Protein AF-A0AA35V308-F1 (afdb_monomer_lite)

Structure (mmCIF, N/CA/C/O backbone):
data_AF-A0AA35V308-F1
#
_entry.id   AF-A0AA35V308-F1
#
loop_
_atom_site.group_PDB
_atom_site.id
_atom_site.type_symbol
_atom_site.label_atom_id
_atom_site.label_alt_id
_atom_site.label_comp_id
_atom_site.label_asym_id
_atom_site.label_entity_id
_atom_site.label_seq_id
_atom_site.pdbx_PDB_ins_code
_atom_site.Cartn_x
_atom_site.Cartn_y
_atom_site.Cartn_z
_atom_site.occupancy
_atom_site.B_iso_or_equiv
_atom_site.auth_seq_id
_atom_site.auth_comp_id
_atom_site.auth_asym_id
_atom_site.auth_atom_id
_atom_site.pdbx_PDB_model_num
ATOM 1 N N . MET A 1 1 ? 19.186 23.112 20.175 1.00 38.81 1 MET A N 1
ATOM 2 C CA . MET A 1 1 ? 19.469 21.720 20.571 1.00 38.81 1 MET A CA 1
ATOM 3 C C . MET A 1 1 ? 18.206 20.967 20.185 1.00 38.81 1 MET A C 1
ATOM 5 O O . MET A 1 1 ? 17.495 20.536 21.066 1.00 38.81 1 MET A O 1
ATOM 9 N N . ASP A 1 2 ? 17.860 20.952 18.886 1.00 38.47 2 ASP A N 1
ATOM 10 C CA . ASP A 1 2 ? 16.465 20.749 18.431 1.00 38.47 2 ASP A CA 1
ATOM 11 C C . ASP A 1 2 ? 16.385 20.120 17.022 1.00 38.47 2 ASP A C 1
ATOM 13 O O . ASP A 1 2 ? 15.543 20.501 16.220 1.00 38.47 2 ASP A O 1
ATOM 17 N N . ASP A 1 3 ? 17.273 19.177 16.685 1.00 43.72 3 ASP A N 1
ATOM 18 C CA . ASP A 1 3 ? 17.271 18.513 15.360 1.00 43.72 3 ASP A CA 1
ATOM 19 C C . ASP A 1 3 ? 17.116 16.982 15.420 1.00 43.72 3 ASP A C 1
ATOM 21 O O . ASP A 1 3 ? 17.044 16.319 14.386 1.00 43.72 3 ASP A O 1
ATOM 25 N N . VAL A 1 4 ? 17.040 16.388 16.615 1.00 45.69 4 VAL A N 1
ATOM 26 C CA . VAL A 1 4 ? 16.960 14.920 16.765 1.00 45.69 4 VAL A CA 1
ATOM 27 C C . VAL A 1 4 ? 15.522 14.400 16.630 1.00 45.69 4 VAL A C 1
ATOM 29 O O . VAL A 1 4 ? 15.310 13.320 16.089 1.00 45.69 4 VAL A O 1
ATOM 32 N N . GLU A 1 5 ? 14.516 15.187 17.014 1.00 44.03 5 GLU A N 1
ATOM 33 C CA . GLU A 1 5 ? 13.118 14.728 17.067 1.00 44.03 5 GLU A CA 1
ATOM 34 C C . GLU A 1 5 ? 12.434 14.688 15.685 1.00 44.03 5 GLU A C 1
ATOM 36 O O . GLU A 1 5 ? 11.579 13.843 15.414 1.00 44.03 5 GLU A O 1
ATOM 41 N N . ALA A 1 6 ? 12.867 15.535 14.745 1.00 50.72 6 ALA A N 1
ATOM 42 C CA . ALA A 1 6 ? 12.313 15.540 13.391 1.00 50.72 6 ALA A CA 1
ATOM 43 C C . ALA A 1 6 ? 12.669 14.263 12.605 1.00 50.72 6 ALA A C 1
ATOM 45 O O . ALA A 1 6 ? 11.901 13.844 11.740 1.00 50.72 6 ALA A O 1
ATOM 46 N N . GLY A 1 7 ? 13.807 13.626 12.905 1.00 46.03 7 GLY A N 1
ATOM 47 C CA . GLY A 1 7 ? 14.239 12.392 12.243 1.00 46.03 7 GLY A CA 1
ATOM 48 C C . GLY A 1 7 ? 13.368 11.179 12.588 1.00 46.03 7 GLY A C 1
ATOM 49 O O . GLY A 1 7 ? 13.108 10.344 11.719 1.00 46.03 7 GLY A O 1
ATOM 50 N N . GLU A 1 8 ? 12.865 11.112 13.822 1.00 53.31 8 GLU A N 1
ATOM 51 C CA . GLU A 1 8 ? 12.039 9.998 14.306 1.00 53.31 8 GLU A CA 1
ATOM 52 C C . GLU A 1 8 ? 10.606 10.060 13.763 1.00 53.31 8 GLU A C 1
ATOM 54 O O . GLU A 1 8 ? 10.042 9.037 13.364 1.00 53.31 8 GLU A O 1
ATOM 59 N N . LEU A 1 9 ? 10.045 11.268 13.643 1.00 48.06 9 LEU A N 1
ATOM 60 C CA . LEU A 1 9 ? 8.685 11.483 13.143 1.00 48.06 9 LEU A CA 1
ATOM 61 C C . LEU A 1 9 ? 8.508 10.970 11.703 1.00 48.06 9 LEU A C 1
ATOM 63 O O . LEU A 1 9 ? 7.525 10.298 11.387 1.00 48.06 9 LEU A O 1
ATOM 67 N N . TRP A 1 10 ? 9.474 11.247 10.820 1.00 55.88 10 TRP A N 1
ATOM 68 C CA . TRP A 1 10 ? 9.413 10.787 9.429 1.00 55.88 10 TRP A CA 1
ATOM 69 C C . TRP A 1 10 ? 9.722 9.302 9.292 1.00 55.88 10 TRP A C 1
ATOM 71 O O . TRP A 1 10 ? 9.211 8.676 8.365 1.00 55.88 10 TRP A O 1
ATOM 81 N N . GLY A 1 11 ? 10.486 8.715 10.217 1.00 51.50 11 GLY A N 1
ATOM 82 C CA . GLY A 1 11 ? 10.685 7.266 10.288 1.00 51.50 11 GLY A CA 1
ATOM 83 C C . GLY A 1 11 ? 9.358 6.501 10.338 1.00 51.50 11 GLY A C 1
ATOM 84 O O . GLY A 1 11 ? 9.215 5.481 9.663 1.00 51.50 11 GLY A O 1
ATOM 85 N N . PHE A 1 12 ? 8.352 7.061 11.018 1.00 47.38 12 PHE A N 1
ATOM 86 C CA . PHE A 1 12 ? 7.006 6.488 11.122 1.00 47.38 12 PHE A CA 1
ATOM 87 C C . PHE A 1 12 ? 6.210 6.515 9.799 1.00 47.38 12 PHE A C 1
ATOM 89 O O . PHE A 1 12 ? 5.346 5.669 9.581 1.00 47.38 12 PHE A O 1
ATOM 96 N N . PHE A 1 13 ? 6.530 7.440 8.884 1.00 45.12 13 PHE A N 1
ATOM 97 C CA . PHE A 1 13 ? 5.876 7.601 7.572 1.00 45.12 13 PHE A CA 1
ATOM 98 C C . PHE A 1 13 ? 6.733 7.129 6.382 1.00 45.12 13 PHE A C 1
ATOM 100 O O . PHE A 1 13 ? 6.402 7.405 5.229 1.00 45.12 13 PHE A O 1
ATOM 107 N N . GLY A 1 14 ? 7.840 6.418 6.622 1.00 53.81 14 GLY A N 1
ATOM 108 C CA . GLY A 1 14 ? 8.711 5.919 5.548 1.00 53.81 14 GLY A CA 1
ATOM 109 C C . GLY A 1 14 ? 9.837 6.869 5.110 1.00 53.81 14 GLY A C 1
ATOM 110 O O . GLY A 1 14 ? 10.430 6.664 4.053 1.00 53.81 14 GLY A O 1
ATOM 111 N N . GLY A 1 15 ? 10.184 7.866 5.927 1.00 45.72 15 GLY A N 1
ATOM 112 C CA . GLY A 1 15 ? 11.493 8.533 5.913 1.00 45.72 15 GLY A CA 1
ATOM 113 C C . GLY A 1 15 ? 11.657 9.759 5.011 1.00 45.72 15 GLY A C 1
ATOM 114 O O . GLY A 1 15 ? 12.791 10.091 4.675 1.00 45.72 15 GLY A O 1
ATOM 115 N N . PHE A 1 16 ? 10.586 10.446 4.604 1.00 54.09 16 PHE A N 1
ATOM 116 C CA . PHE A 1 16 ? 10.698 11.630 3.740 1.00 54.09 16 PHE A CA 1
ATOM 117 C C . PHE A 1 16 ? 10.158 12.902 4.397 1.00 54.09 16 PHE A C 1
ATOM 119 O O . PHE A 1 16 ? 8.954 13.126 4.442 1.00 54.09 16 PHE A O 1
ATOM 126 N N . SER A 1 17 ? 11.079 13.772 4.815 1.00 44.38 17 SER A N 1
ATOM 127 C CA . SER A 1 17 ? 10.805 15.200 4.975 1.00 44.38 17 SER A CA 1
ATOM 128 C C . SER A 1 17 ? 10.887 15.874 3.596 1.00 44.38 17 SER A C 1
ATOM 130 O O . SER A 1 17 ? 11.905 15.700 2.911 1.00 44.38 17 SER A O 1
ATOM 132 N N . PRO A 1 18 ? 9.873 16.631 3.138 1.00 41.25 18 PRO A N 1
ATOM 133 C CA . PRO A 1 18 ? 9.966 17.399 1.903 1.00 41.25 18 PRO A CA 1
ATOM 134 C C . PRO A 1 18 ? 10.880 18.608 2.133 1.00 41.25 18 PRO A C 1
ATOM 136 O O . PRO A 1 18 ? 10.429 19.691 2.497 1.00 41.25 18 PRO A O 1
ATOM 139 N N . VAL A 1 19 ? 12.186 18.428 1.937 1.00 42.84 19 VAL A N 1
ATOM 140 C CA . VAL A 1 19 ? 13.147 19.537 1.949 1.00 42.84 19 VAL A CA 1
ATOM 141 C C . VAL A 1 19 ? 13.544 19.870 0.506 1.00 42.84 19 VAL A C 1
ATOM 143 O O . VAL A 1 19 ? 13.878 18.954 -0.254 1.00 42.84 19 VAL A O 1
ATOM 146 N N . PRO A 1 20 ? 13.541 21.153 0.095 1.00 39.97 20 PRO A N 1
ATOM 147 C CA . PRO A 1 20 ? 14.021 21.562 -1.222 1.00 39.97 20 PRO A CA 1
ATOM 148 C C . PRO A 1 20 ? 15.506 21.197 -1.375 1.00 39.97 20 PRO A C 1
ATOM 150 O O . PRO A 1 20 ? 16.359 21.716 -0.654 1.00 39.97 20 PRO A O 1
ATOM 153 N N . LYS A 1 21 ? 15.835 20.283 -2.295 1.00 47.62 21 LYS A N 1
ATOM 154 C CA . LYS A 1 21 ? 17.216 19.818 -2.492 1.00 47.62 21 LYS A CA 1
ATOM 155 C C . LYS A 1 21 ? 18.045 20.858 -3.251 1.00 47.62 21 LYS A C 1
ATOM 157 O O . LYS A 1 21 ? 17.731 21.188 -4.393 1.00 47.62 21 LYS A O 1
ATOM 162 N N . LYS A 1 22 ? 19.164 21.290 -2.659 1.00 34.34 22 LYS A N 1
ATOM 163 C CA . LYS A 1 22 ? 20.343 21.729 -3.419 1.00 34.34 22 LYS A CA 1
ATOM 164 C C . LYS A 1 22 ? 21.243 20.519 -3.666 1.00 34.34 22 LYS A C 1
ATOM 166 O O . LYS A 1 22 ? 21.527 19.740 -2.763 1.00 34.34 22 LYS A O 1
ATOM 171 N N . THR A 1 23 ? 21.613 20.368 -4.928 1.00 43.38 23 THR A N 1
ATOM 172 C CA . THR A 1 23 ? 22.437 19.320 -5.535 1.00 43.38 23 THR A CA 1
ATOM 173 C C . THR A 1 23 ? 23.834 19.230 -4.934 1.00 43.38 23 THR A C 1
ATOM 175 O O . THR A 1 23 ? 24.509 20.254 -4.921 1.00 43.38 23 THR A O 1
ATOM 178 N N . THR A 1 24 ? 24.294 18.017 -4.597 1.00 31.67 24 THR A N 1
ATOM 179 C CA . THR A 1 24 ? 25.665 17.549 -4.897 1.00 31.67 24 THR A CA 1
ATOM 180 C C . THR A 1 24 ? 25.860 16.053 -4.595 1.00 31.67 24 THR A C 1
ATOM 182 O O . THR A 1 24 ? 25.726 15.634 -3.452 1.00 31.67 24 THR A O 1
ATOM 185 N N . THR A 1 25 ? 26.292 15.328 -5.636 1.00 35.41 25 THR A N 1
ATOM 186 C CA . THR A 1 25 ? 27.393 14.340 -5.623 1.00 35.41 25 THR A CA 1
ATOM 187 C C . THR A 1 25 ? 27.102 12.852 -5.341 1.00 35.41 25 THR A C 1
ATOM 189 O O . THR A 1 25 ? 26.843 12.440 -4.218 1.00 35.41 25 THR A O 1
ATOM 192 N N . ASN A 1 26 ? 27.351 12.065 -6.404 1.00 35.50 26 ASN A N 1
ATOM 193 C CA . ASN A 1 26 ? 27.692 10.634 -6.485 1.00 35.50 26 ASN A CA 1
ATOM 194 C C . ASN A 1 26 ? 26.606 9.590 -6.177 1.00 35.50 26 ASN A C 1
ATOM 196 O O . ASN A 1 26 ? 26.845 8.652 -5.420 1.00 35.50 26 ASN A O 1
ATOM 200 N N . ASP A 1 27 ? 25.469 9.661 -6.870 1.00 41.22 27 ASP A N 1
ATOM 201 C CA . ASP A 1 27 ? 24.572 8.507 -6.972 1.00 41.22 27 ASP A CA 1
ATOM 202 C C . ASP A 1 27 ? 25.152 7.497 -7.971 1.00 41.22 27 ASP A C 1
ATOM 204 O O . ASP A 1 27 ? 25.072 7.665 -9.190 1.00 41.22 27 ASP A O 1
ATOM 208 N N . ALA A 1 28 ? 25.752 6.422 -7.452 1.00 41.50 28 ALA A N 1
ATOM 209 C CA . ALA A 1 28 ? 25.940 5.199 -8.218 1.00 41.50 28 ALA A CA 1
ATOM 210 C C . ALA A 1 28 ? 24.555 4.755 -8.702 1.00 41.50 28 ALA A C 1
ATOM 212 O O . ALA A 1 28 ? 23.730 4.283 -7.921 1.00 41.50 28 ALA A O 1
ATOM 213 N N . GLN A 1 29 ? 24.286 4.995 -9.982 1.00 47.22 29 GLN A N 1
ATOM 214 C CA . GLN A 1 29 ? 22.979 4.865 -10.604 1.00 47.22 29 GLN A CA 1
ATOM 215 C C . GLN A 1 29 ? 22.535 3.398 -10.600 1.00 47.22 29 GLN A C 1
ATOM 217 O O . GLN A 1 29 ? 22.773 2.646 -11.545 1.00 47.22 29 GLN A O 1
ATOM 222 N N . ARG A 1 30 ? 21.916 2.962 -9.498 1.00 54.25 30 ARG A N 1
ATOM 223 C CA . ARG A 1 30 ? 21.278 1.650 -9.380 1.00 54.25 30 ARG A CA 1
ATOM 224 C C . ARG A 1 30 ? 20.031 1.667 -10.253 1.00 54.25 30 ARG A C 1
ATOM 226 O O . ARG A 1 30 ? 18.963 2.108 -9.843 1.00 54.25 30 ARG A O 1
ATOM 233 N N . LYS A 1 31 ? 20.210 1.253 -11.504 1.00 60.34 31 LYS A N 1
ATOM 234 C CA . LYS A 1 31 ? 19.136 1.132 -12.485 1.00 60.34 31 LYS A CA 1
ATOM 235 C C . LYS A 1 31 ? 18.241 -0.049 -12.105 1.00 60.34 31 LYS A C 1
ATOM 237 O O . LYS A 1 31 ? 18.751 -1.102 -11.726 1.00 60.34 31 LYS A O 1
ATOM 242 N N . ALA A 1 32 ? 16.924 0.130 -12.202 1.00 69.38 32 ALA A N 1
ATOM 243 C CA . ALA A 1 32 ? 15.969 -0.950 -11.980 1.00 69.38 32 ALA A CA 1
ATOM 244 C C . ALA A 1 32 ? 16.258 -2.113 -12.943 1.00 69.38 32 ALA A C 1
ATOM 246 O O . ALA A 1 32 ? 16.468 -1.899 -14.140 1.00 69.38 32 ALA A O 1
ATOM 247 N N . ILE A 1 33 ? 16.295 -3.330 -12.405 1.00 79.00 33 ILE A N 1
ATOM 248 C CA . ILE A 1 33 ? 16.497 -4.551 -13.184 1.00 79.00 33 ILE A CA 1
ATOM 249 C C . ILE A 1 33 ? 15.107 -5.082 -13.550 1.00 79.00 33 ILE A C 1
ATOM 251 O O . ILE A 1 33 ? 14.278 -5.231 -12.649 1.00 79.00 33 ILE A O 1
ATOM 255 N N . PRO A 1 34 ? 14.818 -5.348 -14.836 1.00 78.94 34 PRO A N 1
ATOM 256 C CA . PRO A 1 34 ? 13.543 -5.933 -15.218 1.00 78.94 34 PRO A CA 1
ATOM 257 C C . PRO A 1 34 ? 13.440 -7.349 -14.647 1.00 78.94 34 PRO A C 1
ATOM 259 O O . PRO A 1 34 ? 14.329 -8.177 -14.848 1.00 78.94 34 PRO A O 1
ATOM 262 N N . VAL A 1 35 ? 12.347 -7.620 -13.938 1.00 79.69 35 VAL A N 1
ATOM 263 C CA . VAL A 1 35 ? 11.996 -8.969 -13.492 1.00 79.69 35 VAL A CA 1
ATOM 264 C C . VAL A 1 35 ? 11.218 -9.619 -14.632 1.00 79.69 35 VAL A C 1
ATOM 266 O O . VAL A 1 35 ? 10.119 -9.177 -14.953 1.00 79.69 35 VAL A O 1
ATOM 269 N N . ALA A 1 36 ? 11.819 -10.610 -15.291 1.00 66.06 36 ALA A N 1
ATOM 270 C CA . ALA A 1 36 ? 11.172 -11.373 -16.351 1.00 66.06 36 ALA A CA 1
ATOM 271 C C . ALA A 1 36 ? 10.512 -12.615 -15.739 1.00 66.06 36 ALA A C 1
ATOM 273 O O . ALA A 1 36 ? 11.202 -13.578 -15.413 1.00 66.06 36 ALA A O 1
ATOM 274 N N . ASP A 1 37 ? 9.195 -12.561 -15.562 1.00 72.56 37 ASP A N 1
ATOM 275 C CA . ASP A 1 37 ? 8.362 -13.708 -15.203 1.00 72.56 37 ASP A CA 1
ATOM 276 C C . ASP A 1 37 ? 7.083 -13.661 -16.053 1.00 72.56 37 ASP A C 1
ATOM 278 O O . ASP A 1 37 ? 6.563 -12.578 -16.336 1.00 72.56 37 ASP A O 1
ATOM 282 N N . ASP A 1 38 ? 6.604 -14.829 -16.476 1.00 72.56 38 ASP A N 1
ATOM 283 C CA . ASP A 1 38 ? 5.390 -14.981 -17.283 1.00 72.56 38 ASP A CA 1
ATOM 284 C C . ASP A 1 38 ? 4.118 -14.807 -16.427 1.00 72.56 38 ASP A C 1
ATOM 286 O O . ASP A 1 38 ? 3.027 -14.619 -16.969 1.00 72.56 38 ASP A O 1
ATOM 290 N N . SER A 1 39 ? 4.245 -14.863 -15.093 1.00 82.50 39 SER A N 1
ATOM 291 C CA . SER A 1 39 ? 3.137 -14.773 -14.135 1.00 82.50 39 SER A CA 1
ATOM 292 C C . SER A 1 39 ? 3.482 -13.861 -12.954 1.00 82.50 39 SER A C 1
ATOM 294 O O . SER A 1 39 ? 4.496 -14.029 -12.273 1.00 82.50 39 SER A O 1
ATOM 296 N 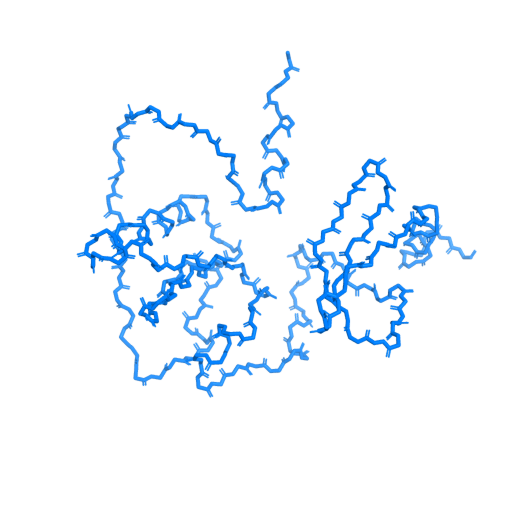N . LEU A 1 40 ? 2.611 -12.888 -12.662 1.00 87.19 40 LEU A N 1
ATOM 297 C CA . LEU A 1 40 ? 2.828 -11.944 -11.566 1.00 87.19 40 LEU A CA 1
ATOM 298 C C . LEU A 1 40 ? 2.263 -12.526 -10.263 1.00 87.19 40 LEU A C 1
ATOM 300 O O . LEU A 1 40 ? 1.068 -12.432 -9.979 1.00 87.19 40 LEU A O 1
ATOM 304 N N . THR A 1 41 ? 3.131 -13.108 -9.431 1.00 89.06 41 THR A N 1
ATOM 305 C CA . THR A 1 41 ? 2.745 -13.723 -8.146 1.00 89.06 41 THR A CA 1
ATOM 306 C C . THR A 1 41 ? 3.341 -12.998 -6.937 1.00 89.06 41 THR A C 1
ATOM 308 O O . THR A 1 41 ? 4.406 -12.385 -7.017 1.00 89.06 41 THR A O 1
ATOM 311 N N . LYS A 1 42 ? 2.681 -13.084 -5.766 1.00 87.94 42 LYS A N 1
ATOM 312 C CA . LYS A 1 42 ? 3.170 -12.446 -4.521 1.00 87.94 42 LYS A CA 1
ATOM 313 C C . LYS A 1 42 ? 4.599 -12.864 -4.148 1.00 87.94 42 LYS A C 1
ATOM 315 O O . LYS A 1 42 ? 5.302 -12.091 -3.499 1.00 87.94 42 LYS A O 1
ATOM 320 N N . LYS A 1 43 ? 5.016 -14.071 -4.545 1.00 88.06 43 LYS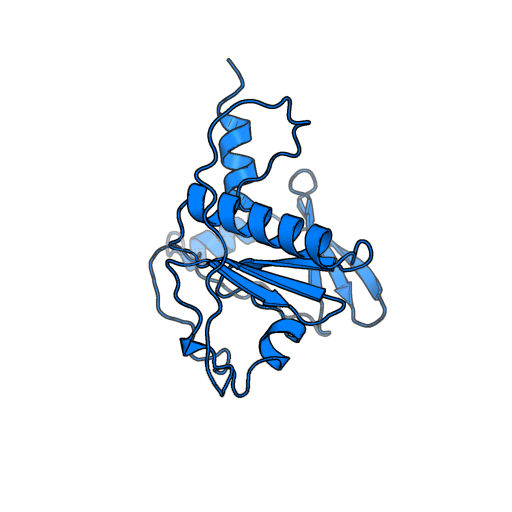 A N 1
ATOM 321 C CA . LYS A 1 43 ? 6.332 -14.653 -4.242 1.00 88.06 43 LYS A CA 1
ATOM 322 C C . LYS A 1 43 ? 7.494 -13.871 -4.857 1.00 88.06 43 LYS A C 1
ATOM 324 O O . LYS A 1 43 ? 8.601 -13.968 -4.348 1.00 88.06 43 LYS A O 1
ATOM 329 N N . LEU A 1 44 ? 7.235 -13.085 -5.903 1.00 89.12 44 LEU A N 1
ATOM 330 C CA . LEU A 1 44 ? 8.236 -12.218 -6.528 1.00 89.12 44 LEU A CA 1
ATOM 331 C C . LEU A 1 44 ? 8.647 -11.038 -5.641 1.00 89.12 44 LEU A C 1
ATOM 333 O O . LEU A 1 44 ? 9.702 -10.453 -5.860 1.00 89.12 44 LEU A O 1
ATOM 337 N N . LEU A 1 45 ? 7.816 -10.677 -4.661 1.00 90.81 45 LEU A N 1
ATOM 338 C CA . LEU A 1 45 ? 8.032 -9.524 -3.795 1.00 90.81 45 LEU A CA 1
ATOM 339 C C . LEU A 1 45 ? 8.748 -9.942 -2.503 1.00 90.81 45 LEU A C 1
ATOM 341 O O . LEU A 1 45 ? 8.084 -10.323 -1.530 1.00 90.81 45 LEU A O 1
ATOM 345 N N . ASP A 1 46 ? 10.079 -9.845 -2.500 1.00 89.94 46 ASP A N 1
ATOM 346 C CA . ASP A 1 46 ? 10.935 -10.129 -1.342 1.00 89.94 46 ASP A CA 1
ATOM 347 C C . ASP A 1 46 ? 11.036 -8.941 -0.370 1.00 89.94 46 ASP A C 1
ATOM 349 O O . ASP A 1 46 ? 11.191 -7.791 -0.776 1.00 89.94 46 ASP A O 1
ATOM 353 N N . THR A 1 47 ? 11.003 -9.216 0.936 1.00 89.88 47 THR A N 1
ATOM 354 C CA . THR A 1 47 ? 11.035 -8.194 1.999 1.00 89.88 47 THR A CA 1
ATOM 355 C C . THR A 1 47 ? 12.316 -7.345 2.032 1.00 89.88 47 THR A C 1
ATOM 357 O O . THR A 1 47 ? 12.298 -6.228 2.553 1.00 89.88 47 THR A O 1
ATOM 360 N N . HIS A 1 48 ? 13.424 -7.822 1.466 1.00 88.69 48 HIS A N 1
ATOM 361 C CA . HIS A 1 48 ? 14.707 -7.113 1.425 1.00 88.69 48 HIS A CA 1
ATOM 362 C C . HIS A 1 48 ? 14.866 -6.233 0.185 1.00 88.69 48 HIS A C 1
ATOM 364 O O . HIS A 1 48 ? 15.905 -5.599 0.022 1.00 88.69 48 HIS A O 1
ATOM 370 N N . HIS A 1 49 ? 13.858 -6.166 -0.689 1.00 90.50 49 HIS A N 1
ATOM 371 C CA . HIS A 1 49 ? 13.946 -5.424 -1.942 1.00 90.50 49 HIS A CA 1
ATOM 372 C C . HIS A 1 49 ? 12.762 -4.481 -2.170 1.00 90.50 49 HIS A C 1
ATOM 374 O O . HIS A 1 49 ? 11.711 -4.554 -1.533 1.00 90.50 49 HIS A O 1
ATOM 380 N N . CYS A 1 50 ? 12.967 -3.532 -3.082 1.00 91.88 50 CYS A N 1
ATOM 381 C CA . CYS A 1 50 ? 11.925 -2.644 -3.578 1.00 91.88 50 CYS A CA 1
ATOM 382 C C . CYS A 1 50 ? 11.608 -3.005 -5.028 1.00 91.88 50 CYS A C 1
ATOM 384 O O . CYS A 1 50 ? 12.517 -3.292 -5.807 1.00 91.88 50 CYS A O 1
ATOM 386 N N . TYR A 1 51 ? 10.335 -2.929 -5.399 1.00 93.38 51 TYR A N 1
ATOM 387 C CA . TYR A 1 51 ? 9.860 -3.304 -6.726 1.00 93.38 51 TYR A CA 1
ATOM 388 C C . TYR A 1 51 ? 9.035 -2.180 -7.336 1.00 93.38 51 TYR A C 1
ATOM 390 O O . TYR A 1 51 ? 8.291 -1.482 -6.643 1.00 93.38 51 TYR A O 1
ATOM 398 N N . LEU A 1 52 ? 9.168 -2.030 -8.651 1.00 92.38 52 LEU A N 1
ATOM 399 C CA . LEU A 1 52 ? 8.376 -1.112 -9.455 1.00 92.38 52 LEU A CA 1
ATOM 400 C C . LEU A 1 52 ? 7.435 -1.920 -10.340 1.00 92.38 52 LEU A C 1
ATOM 402 O O . LEU A 1 52 ? 7.875 -2.825 -11.045 1.00 92.38 52 LEU A O 1
ATOM 406 N N . LEU A 1 53 ? 6.156 -1.564 -10.318 1.00 91.25 53 LEU A N 1
ATOM 407 C CA . LEU A 1 53 ? 5.149 -2.112 -11.218 1.00 91.25 53 LEU A CA 1
ATOM 408 C C . LEU A 1 53 ? 4.532 -0.965 -12.021 1.00 91.25 53 LEU A C 1
ATOM 410 O O . LEU A 1 53 ? 3.761 -0.167 -11.486 1.00 91.25 53 LEU A O 1
ATOM 414 N N . ASP A 1 54 ? 4.887 -0.885 -13.302 1.00 89.62 54 ASP A N 1
ATOM 415 C CA . ASP A 1 54 ? 4.341 0.096 -14.244 1.00 89.62 54 ASP A CA 1
ATOM 416 C C . ASP A 1 54 ? 3.042 -0.436 -14.867 1.00 89.62 54 ASP A C 1
ATOM 418 O O . ASP A 1 54 ? 3.046 -1.433 -15.586 1.00 89.62 54 ASP A O 1
ATOM 422 N N . CYS A 1 55 ? 1.926 0.237 -14.580 1.00 87.31 55 CYS A N 1
ATOM 423 C CA . CYS A 1 55 ? 0.598 -0.079 -15.111 1.00 87.31 55 CYS A CA 1
ATOM 424 C C . CYS A 1 55 ? 0.110 0.954 -16.144 1.00 87.31 55 CYS A C 1
ATOM 426 O O . CYS A 1 55 ? -1.092 1.044 -16.401 1.00 87.31 55 CYS A O 1
ATOM 428 N N . GLY A 1 56 ? 0.988 1.782 -16.716 1.00 83.31 56 GLY A N 1
ATOM 429 C CA . GLY A 1 56 ? 0.579 2.840 -17.638 1.00 83.31 56 GLY A CA 1
ATOM 430 C C . GLY A 1 56 ? 0.327 4.164 -16.922 1.00 83.31 56 GLY A C 1
ATOM 431 O O . GLY A 1 56 ? 1.187 5.043 -16.923 1.00 83.31 56 GLY A O 1
ATOM 432 N N . THR A 1 57 ? -0.871 4.301 -16.343 1.00 82.31 57 THR A N 1
ATOM 433 C CA . THR A 1 57 ? -1.351 5.516 -15.647 1.00 82.31 57 THR A CA 1
ATOM 434 C C . THR A 1 57 ? -0.958 5.574 -14.175 1.00 82.31 57 THR A C 1
ATOM 436 O O . 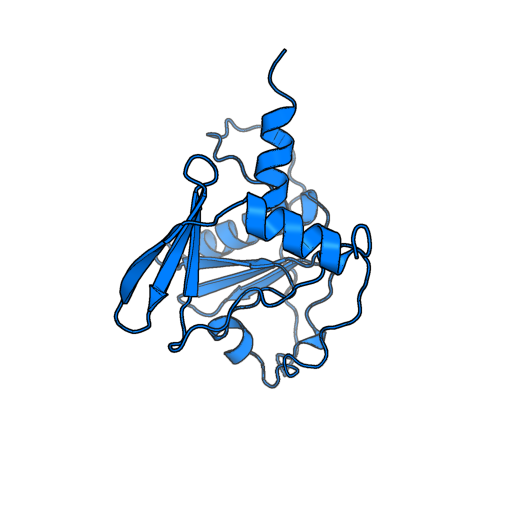THR A 1 57 ? -0.971 6.641 -13.561 1.00 82.31 57 THR A O 1
ATOM 439 N N . GLU A 1 58 ? -0.633 4.425 -13.598 1.00 87.00 58 GLU A N 1
ATOM 440 C CA . GLU A 1 58 ? -0.207 4.279 -12.212 1.00 87.00 58 GLU A CA 1
ATOM 441 C C . GLU A 1 58 ? 1.103 3.504 -12.195 1.00 87.00 58 GLU A C 1
ATOM 443 O O . GLU A 1 58 ? 1.246 2.496 -12.891 1.00 87.00 58 GLU A O 1
ATOM 448 N N . ILE A 1 59 ? 2.046 3.967 -11.383 1.00 89.62 59 ILE A N 1
ATOM 449 C CA . ILE A 1 59 ? 3.265 3.230 -11.074 1.00 89.62 59 ILE A CA 1
ATOM 450 C C . ILE A 1 59 ? 3.247 2.924 -9.589 1.00 89.62 59 ILE A C 1
ATOM 452 O O . ILE A 1 59 ? 3.188 3.833 -8.758 1.00 89.62 59 ILE A O 1
ATOM 456 N N . TYR A 1 60 ? 3.315 1.642 -9.258 1.00 90.75 60 TYR A N 1
ATOM 457 C CA . TYR A 1 60 ? 3.381 1.196 -7.878 1.00 90.75 60 TYR A CA 1
ATOM 458 C C . TYR A 1 60 ? 4.838 1.007 -7.465 1.00 90.75 60 TYR A C 1
ATOM 460 O O . TYR A 1 60 ? 5.597 0.317 -8.145 1.00 90.75 60 TYR A O 1
ATOM 468 N N . VAL A 1 61 ? 5.210 1.602 -6.333 1.00 92.12 61 VAL A N 1
ATOM 469 C CA . VAL A 1 61 ? 6.492 1.379 -5.658 1.00 92.12 61 VAL A CA 1
ATOM 470 C C . VAL A 1 61 ? 6.209 0.541 -4.422 1.00 92.12 61 VAL A C 1
ATOM 472 O O . VAL A 1 61 ? 5.703 1.053 -3.419 1.00 92.12 61 VAL A O 1
ATOM 475 N N . TRP A 1 62 ? 6.510 -0.749 -4.505 1.00 92.81 62 TRP A N 1
ATOM 476 C CA . TRP A 1 62 ? 6.402 -1.658 -3.373 1.00 92.81 62 TRP A CA 1
ATOM 477 C C . TRP A 1 62 ? 7.729 -1.673 -2.617 1.00 92.81 62 TRP A C 1
ATOM 479 O O . TRP A 1 62 ? 8.785 -1.893 -3.211 1.00 92.81 62 TRP A O 1
ATOM 489 N N . VAL A 1 63 ? 7.676 -1.428 -1.312 1.00 87.94 63 VAL A N 1
ATOM 490 C CA . VAL A 1 63 ? 8.849 -1.351 -0.437 1.00 87.94 63 VAL A CA 1
ATOM 491 C C . VAL A 1 63 ? 8.797 -2.486 0.578 1.00 87.94 63 VAL A C 1
ATOM 493 O O . VAL A 1 63 ? 7.930 -2.498 1.458 1.00 87.94 63 VAL A O 1
ATOM 496 N N . GLY A 1 64 ? 9.744 -3.419 0.475 1.00 86.62 64 GLY A N 1
ATOM 497 C CA . GLY A 1 64 ? 9.938 -4.472 1.465 1.00 86.62 64 GLY A CA 1
ATOM 498 C C . GLY A 1 64 ? 10.348 -3.895 2.820 1.00 86.62 64 GLY A C 1
ATOM 499 O O . GLY A 1 64 ? 11.069 -2.893 2.887 1.00 86.62 64 GLY A O 1
ATOM 500 N N . ARG A 1 65 ? 9.879 -4.483 3.925 1.00 84.25 65 ARG A N 1
ATOM 501 C CA . ARG A 1 65 ? 10.149 -3.925 5.265 1.00 84.25 65 ARG A CA 1
ATOM 502 C C . ARG A 1 65 ? 11.615 -4.001 5.676 1.00 84.25 65 ARG A C 1
ATOM 504 O O . ARG A 1 65 ? 12.078 -3.099 6.373 1.00 84.25 65 ARG A O 1
ATOM 511 N N . SER A 1 66 ? 12.329 -5.025 5.224 1.00 82.81 66 SER A N 1
ATOM 512 C CA . SER A 1 66 ? 13.744 -5.250 5.535 1.00 82.81 66 SER A CA 1
ATOM 513 C C . SER A 1 66 ? 14.699 -4.499 4.599 1.00 82.81 66 SER A C 1
ATOM 515 O O . SER A 1 66 ? 15.911 -4.687 4.674 1.00 82.81 66 SER A O 1
ATOM 517 N N . THR A 1 67 ? 14.178 -3.632 3.725 1.00 84.56 67 THR A N 1
ATOM 518 C CA . THR A 1 67 ? 14.995 -2.768 2.860 1.00 84.56 67 THR A CA 1
ATOM 519 C C . THR A 1 67 ? 15.684 -1.667 3.655 1.00 84.56 67 THR A C 1
ATOM 521 O O . THR A 1 67 ? 15.107 -1.087 4.585 1.00 84.56 67 THR A O 1
ATOM 524 N N . ASN A 1 68 ? 16.903 -1.322 3.248 1.00 83.38 68 ASN A N 1
ATOM 525 C CA . ASN A 1 68 ? 17.643 -0.206 3.836 1.00 83.38 68 ASN A CA 1
ATOM 526 C C . ASN A 1 68 ? 17.234 1.148 3.220 1.00 83.38 68 ASN A C 1
ATOM 528 O O . ASN A 1 68 ? 16.564 1.224 2.188 1.00 83.38 68 ASN A O 1
ATOM 532 N N . LEU A 1 69 ? 17.644 2.246 3.863 1.00 80.75 69 LEU A N 1
ATOM 533 C CA . LEU A 1 69 ? 17.301 3.604 3.426 1.00 80.75 69 LEU A CA 1
ATOM 534 C C . LEU A 1 69 ? 17.770 3.906 1.992 1.00 80.75 69 LEU A C 1
ATOM 536 O O . LEU A 1 69 ? 17.073 4.598 1.250 1.00 80.75 69 LEU A O 1
ATOM 540 N N . GLU A 1 70 ? 18.927 3.381 1.594 1.00 81.12 70 GLU A N 1
ATOM 541 C CA . GLU A 1 70 ? 19.507 3.632 0.274 1.00 81.12 70 GLU A CA 1
ATOM 542 C C . GLU A 1 70 ? 18.725 2.927 -0.838 1.00 81.12 70 GLU A C 1
ATOM 544 O O . GLU A 1 70 ? 18.470 3.521 -1.883 1.00 81.12 70 GLU A O 1
ATOM 549 N N . GLU A 1 71 ? 18.238 1.708 -0.603 1.00 81.12 71 GLU A N 1
ATOM 550 C CA . GLU A 1 71 ? 17.339 1.010 -1.531 1.00 81.12 71 GLU A CA 1
ATOM 551 C C . GLU A 1 71 ? 16.006 1.733 -1.698 1.00 81.12 71 GLU A C 1
ATOM 553 O O . GLU A 1 71 ? 15.526 1.884 -2.820 1.00 81.12 71 GLU A O 1
ATOM 558 N N . ARG A 1 72 ? 15.434 2.251 -0.606 1.00 84.25 72 ARG A N 1
ATOM 559 C CA . ARG A 1 72 ? 14.182 3.023 -0.652 1.00 84.25 72 ARG A CA 1
ATOM 560 C C . ARG A 1 72 ? 14.348 4.320 -1.445 1.00 84.25 72 ARG A C 1
ATOM 562 O O . ARG A 1 72 ? 13.490 4.665 -2.259 1.00 84.25 72 ARG A O 1
ATOM 569 N N . LYS A 1 73 ? 15.461 5.035 -1.238 1.00 82.56 73 LYS A N 1
ATOM 570 C CA . LYS A 1 73 ? 15.810 6.233 -2.020 1.00 82.56 73 LYS A CA 1
ATOM 571 C C . LYS A 1 73 ? 16.017 5.891 -3.493 1.00 82.56 73 LYS A C 1
ATOM 573 O O . LYS A 1 73 ? 15.462 6.581 -4.345 1.00 82.56 73 LYS A O 1
ATOM 578 N N . ALA A 1 74 ? 16.759 4.823 -3.782 1.00 84.31 74 ALA A N 1
ATOM 579 C CA . ALA A 1 74 ? 17.018 4.375 -5.145 1.00 84.31 74 ALA A CA 1
ATOM 580 C C . ALA A 1 74 ? 15.724 3.973 -5.867 1.00 84.31 74 ALA A C 1
ATOM 582 O O . ALA A 1 74 ? 15.522 4.375 -7.007 1.00 84.31 74 ALA A O 1
ATOM 583 N N . ALA A 1 75 ? 14.813 3.261 -5.199 1.00 85.81 75 ALA A N 1
ATOM 584 C CA . ALA A 1 75 ? 13.517 2.883 -5.760 1.00 85.81 75 ALA A CA 1
ATOM 585 C C . ALA A 1 75 ? 12.649 4.105 -6.089 1.00 85.81 75 ALA A C 1
ATOM 587 O O . ALA A 1 75 ? 12.037 4.163 -7.154 1.00 85.81 75 ALA A O 1
ATOM 588 N N . ASN A 1 76 ? 12.642 5.112 -5.211 1.00 84.06 76 ASN A N 1
ATOM 589 C CA . ASN A 1 76 ? 11.938 6.369 -5.463 1.00 84.06 76 ASN A CA 1
ATOM 590 C C . ASN A 1 76 ? 12.540 7.143 -6.640 1.00 84.06 76 ASN A C 1
ATOM 592 O O . ASN A 1 76 ? 11.799 7.569 -7.523 1.00 84.06 76 ASN A O 1
ATOM 596 N N . GLY A 1 77 ? 13.868 7.277 -6.680 1.00 83.94 77 GLY A N 1
ATOM 597 C CA . GLY A 1 77 ? 14.555 7.922 -7.799 1.00 83.94 77 GLY A CA 1
ATOM 598 C C . GLY A 1 77 ? 14.330 7.179 -9.117 1.00 83.94 77 GLY A C 1
ATOM 599 O O . GLY A 1 77 ? 14.085 7.804 -10.144 1.00 83.94 77 GLY A O 1
ATOM 600 N N . ALA A 1 78 ? 14.331 5.845 -9.086 1.00 88.19 78 ALA A N 1
ATOM 601 C CA . ALA A 1 78 ? 14.048 5.016 -10.251 1.00 88.19 78 ALA A CA 1
ATOM 602 C C . ALA A 1 78 ? 12.602 5.179 -10.745 1.00 88.19 78 ALA A C 1
ATOM 604 O O . ALA A 1 78 ? 12.394 5.256 -11.951 1.00 88.19 78 ALA A O 1
ATOM 605 N N . ALA A 1 79 ? 11.615 5.284 -9.849 1.00 86.56 79 ALA A N 1
ATOM 606 C CA . ALA A 1 79 ? 10.221 5.534 -10.226 1.00 86.56 79 ALA A CA 1
ATOM 607 C C . ALA A 1 79 ? 10.041 6.903 -10.906 1.00 86.56 79 ALA A C 1
ATOM 609 O O . ALA A 1 79 ? 9.370 7.007 -11.933 1.00 86.56 79 ALA A O 1
ATOM 610 N N . GLU A 1 80 ? 10.662 7.947 -10.352 1.00 85.06 80 GLU A N 1
ATOM 611 C CA . GLU A 1 80 ? 10.616 9.307 -10.902 1.00 85.06 80 GLU A CA 1
ATOM 612 C C . GLU A 1 80 ? 11.326 9.395 -12.259 1.00 85.06 80 GLU A C 1
ATOM 614 O O . GLU A 1 80 ? 10.785 9.963 -13.211 1.00 85.06 80 GLU A O 1
ATOM 619 N N . GLU A 1 81 ? 12.499 8.772 -12.385 1.00 85.31 81 GLU A N 1
ATOM 620 C CA . GLU A 1 81 ? 13.218 8.708 -13.658 1.00 85.31 81 GLU A CA 1
ATOM 621 C C . GLU A 1 81 ? 12.442 7.897 -14.701 1.00 85.31 81 GLU A C 1
ATOM 623 O O . GLU A 1 81 ? 12.382 8.294 -15.864 1.00 85.31 81 GLU A O 1
ATOM 628 N N . HIS A 1 82 ? 11.782 6.806 -14.301 1.00 83.25 82 HIS A N 1
ATOM 629 C CA . HIS A 1 82 ? 10.955 6.005 -15.206 1.00 83.25 82 HIS A CA 1
ATOM 630 C C . HIS A 1 82 ? 9.800 6.824 -15.788 1.00 83.25 82 HIS A C 1
ATOM 632 O O . HIS A 1 82 ? 9.550 6.751 -16.992 1.00 83.25 82 HIS A O 1
ATOM 638 N N . LEU A 1 83 ? 9.153 7.672 -14.980 1.00 82.56 83 LEU A N 1
ATOM 639 C CA . LEU A 1 83 ? 8.140 8.613 -15.473 1.00 82.56 83 LEU A CA 1
ATOM 640 C C . LEU A 1 83 ? 8.707 9.641 -16.447 1.00 82.56 83 LEU A C 1
ATOM 642 O O . LEU A 1 83 ? 8.053 9.968 -17.442 1.00 82.56 83 LEU A O 1
ATOM 646 N N . ARG A 1 84 ? 9.907 10.151 -16.157 1.00 81.19 84 ARG A N 1
ATOM 647 C CA . ARG A 1 84 ? 10.579 11.158 -16.981 1.00 81.19 84 ARG A CA 1
ATOM 648 C C . ARG A 1 84 ? 10.959 10.598 -18.350 1.00 81.19 84 ARG A C 1
ATOM 650 O O . ARG A 1 84 ? 10.702 11.253 -19.354 1.00 81.19 84 ARG A O 1
ATOM 657 N N . VAL A 1 85 ? 11.524 9.390 -18.392 1.00 80.81 85 VAL A N 1
ATOM 658 C CA . VAL A 1 85 ? 11.957 8.711 -19.628 1.00 80.81 85 VAL A CA 1
ATOM 659 C C . VAL A 1 85 ? 10.777 8.355 -20.530 1.00 80.81 85 VAL A C 1
ATOM 661 O O . VAL A 1 85 ? 10.888 8.474 -21.745 1.00 80.81 85 VAL A O 1
ATOM 664 N N . HIS A 1 86 ? 9.646 7.945 -19.954 1.00 77.50 86 HIS A N 1
ATOM 665 C CA . HIS A 1 86 ? 8.461 7.552 -20.725 1.00 77.50 86 HIS A CA 1
ATOM 666 C C . HIS A 1 86 ? 7.516 8.726 -21.033 1.00 77.50 86 HIS A C 1
ATOM 668 O O . HIS A 1 86 ? 6.416 8.495 -21.531 1.00 77.50 86 HIS A O 1
ATOM 674 N N . GLU A 1 87 ? 7.920 9.965 -20.721 1.00 74.06 87 GLU A N 1
ATOM 675 C CA . GLU A 1 87 ? 7.138 11.193 -20.927 1.00 74.06 87 GLU A CA 1
ATOM 676 C C . GLU A 1 87 ? 5.708 11.109 -20.366 1.00 74.06 87 GLU A C 1
ATOM 678 O O . GLU A 1 87 ? 4.749 11.593 -20.973 1.00 74.06 87 GLU A O 1
ATOM 683 N N . ARG A 1 88 ? 5.533 10.505 -19.179 1.00 70.12 88 ARG A N 1
ATOM 684 C CA . ARG A 1 88 ? 4.207 10.345 -18.554 1.00 70.12 88 ARG A CA 1
ATOM 685 C C . ARG A 1 88 ? 4.008 11.218 -17.308 1.00 70.12 88 ARG A C 1
ATOM 687 O O . ARG A 1 88 ? 3.736 10.681 -16.233 1.00 70.12 88 ARG A O 1
ATOM 694 N N . PRO A 1 89 ? 4.044 12.560 -17.418 1.00 64.19 89 PRO A N 1
ATOM 695 C CA . PRO A 1 89 ? 3.968 13.460 -16.264 1.00 64.19 89 PRO A CA 1
ATOM 696 C C . PRO A 1 89 ? 2.609 13.439 -15.543 1.00 64.19 89 PRO A C 1
ATOM 698 O O . PRO A 1 89 ? 2.496 13.977 -14.449 1.00 64.19 89 PRO A O 1
ATOM 701 N N . LYS A 1 90 ? 1.572 12.838 -16.145 1.00 68.00 90 LYS A N 1
ATOM 702 C CA . LYS A 1 90 ? 0.234 12.692 -15.547 1.00 68.00 90 LYS A CA 1
ATOM 703 C C . LYS A 1 90 ? 0.042 11.391 -14.760 1.00 68.00 90 LYS A C 1
ATOM 705 O O . LYS A 1 90 ? -1.051 11.170 -14.246 1.00 68.00 90 LYS A O 1
ATOM 710 N N . SER A 1 91 ? 1.044 10.516 -14.715 1.00 77.88 91 SER A N 1
ATOM 711 C CA . SER A 1 91 ? 0.911 9.233 -14.021 1.00 77.88 91 SER A CA 1
ATOM 712 C C . SER A 1 91 ? 1.151 9.402 -12.529 1.00 77.88 91 SER A C 1
ATOM 714 O O . SER A 1 91 ? 2.029 10.158 -12.114 1.00 77.88 91 SER A O 1
ATOM 716 N N . ASN A 1 92 ? 0.399 8.662 -11.721 1.00 80.25 92 ASN A N 1
ATOM 717 C CA . ASN A 1 92 ? 0.525 8.716 -10.270 1.00 80.25 92 ASN A CA 1
ATOM 718 C C . ASN A 1 92 ? 1.541 7.683 -9.779 1.00 80.25 92 ASN A C 1
ATOM 720 O O . ASN A 1 92 ? 1.451 6.507 -10.134 1.00 80.25 92 ASN A O 1
ATOM 724 N N . ILE A 1 93 ? 2.473 8.109 -8.922 1.00 85.38 93 ILE A N 1
ATOM 725 C CA . ILE A 1 93 ? 3.318 7.189 -8.153 1.00 85.38 93 ILE A CA 1
ATOM 726 C C . ILE A 1 93 ? 2.581 6.829 -6.864 1.00 85.38 93 ILE A C 1
ATOM 728 O O . ILE A 1 93 ? 2.360 7.689 -6.009 1.00 85.38 93 ILE A O 1
ATOM 732 N N . ILE A 1 94 ? 2.242 5.554 -6.704 1.00 84.94 94 ILE A N 1
ATOM 733 C CA . ILE A 1 94 ? 1.600 5.014 -5.506 1.00 84.94 94 ILE A CA 1
ATOM 734 C C . ILE A 1 94 ? 2.645 4.214 -4.735 1.00 84.94 94 ILE A C 1
ATOM 736 O O . ILE A 1 94 ? 3.130 3.183 -5.197 1.00 84.94 94 ILE A O 1
ATOM 740 N N . ARG A 1 95 ? 3.010 4.701 -3.550 1.00 85.56 95 ARG A N 1
ATOM 741 C CA . ARG A 1 95 ? 3.996 4.053 -2.680 1.00 85.56 95 ARG A CA 1
ATOM 742 C C . ARG A 1 95 ? 3.289 3.216 -1.632 1.00 85.56 95 ARG A C 1
ATOM 744 O O . ARG A 1 95 ? 2.293 3.650 -1.057 1.00 85.56 95 ARG A O 1
ATOM 751 N N . MET A 1 96 ? 3.823 2.034 -1.372 1.00 84.81 96 MET A N 1
ATOM 752 C CA . MET A 1 96 ? 3.213 1.079 -0.461 1.00 84.81 96 MET A CA 1
ATOM 753 C C . MET A 1 96 ? 4.263 0.217 0.215 1.00 84.81 96 MET A C 1
ATOM 755 O O . MET A 1 96 ? 5.234 -0.220 -0.400 1.00 84.81 96 MET A O 1
ATOM 759 N N . ILE A 1 97 ? 4.047 -0.014 1.503 1.00 84.25 97 ILE A N 1
ATOM 760 C CA . ILE A 1 97 ? 4.912 -0.843 2.329 1.00 84.25 97 ILE A CA 1
ATOM 761 C C . ILE A 1 97 ? 4.348 -2.259 2.316 1.00 84.25 97 ILE A C 1
ATOM 763 O O . ILE A 1 97 ? 3.131 -2.461 2.315 1.00 84.25 97 ILE A O 1
ATOM 767 N N . GLU A 1 98 ? 5.238 -3.239 2.320 1.00 83.75 98 GLU A N 1
ATOM 768 C CA . GLU A 1 98 ? 4.886 -4.639 2.481 1.00 83.75 98 GLU A CA 1
ATOM 769 C C . GLU A 1 98 ? 3.882 -4.857 3.640 1.00 83.75 98 GLU A C 1
ATOM 771 O O . GLU A 1 98 ? 4.078 -4.388 4.767 1.00 83.75 98 GLU A O 1
ATOM 776 N N . ASN A 1 99 ? 2.844 -5.658 3.377 1.00 80.56 99 ASN A N 1
ATOM 777 C CA . ASN A 1 99 ? 1.667 -5.937 4.218 1.00 80.56 99 ASN A CA 1
ATOM 778 C C . ASN A 1 99 ? 0.626 -4.811 4.331 1.00 80.56 99 ASN A C 1
ATOM 780 O O . ASN A 1 99 ? -0.427 -5.025 4.933 1.00 80.56 99 ASN A O 1
ATOM 784 N N . PHE A 1 100 ? 0.872 -3.651 3.726 1.00 78.69 100 PHE A N 1
ATOM 785 C CA . PHE A 1 100 ? -0.095 -2.559 3.586 1.00 78.69 100 PHE A CA 1
ATOM 786 C C . PHE A 1 100 ? -0.535 -2.389 2.126 1.00 78.69 100 PHE A C 1
ATOM 788 O O . PHE A 1 100 ? -0.843 -1.287 1.673 1.00 78.69 100 PHE A O 1
ATOM 795 N N . GLU A 1 101 ? -0.563 -3.484 1.360 1.00 84.31 101 GLU A N 1
ATOM 796 C CA . GLU A 1 101 ? -0.904 -3.421 -0.055 1.00 84.31 101 GLU A CA 1
ATOM 797 C C . GLU A 1 101 ? -2.386 -3.145 -0.286 1.00 84.31 101 GLU A C 1
ATOM 799 O O . GLU A 1 101 ? -3.248 -3.824 0.279 1.00 84.31 101 GLU A O 1
ATOM 804 N N . THR A 1 102 ? -2.678 -2.186 -1.166 1.00 82.44 102 THR A N 1
ATOM 805 C CA . THR A 1 102 ? -4.043 -1.807 -1.544 1.00 82.44 102 THR A CA 1
ATOM 806 C C . THR A 1 102 ? -4.708 -2.881 -2.400 1.00 82.44 102 THR A C 1
ATOM 808 O O . THR A 1 102 ? -4.043 -3.655 -3.088 1.00 82.44 102 THR A O 1
ATOM 811 N N . VAL A 1 103 ? -6.043 -2.902 -2.418 1.00 84.38 103 VAL A N 1
ATOM 812 C CA . VAL A 1 103 ? -6.809 -3.825 -3.275 1.00 84.38 103 VAL A CA 1
ATOM 813 C C . VAL A 1 103 ? -6.453 -3.638 -4.758 1.00 84.38 103 VAL A C 1
ATOM 815 O O . VAL A 1 103 ? -6.316 -4.626 -5.475 1.00 84.38 103 VAL A O 1
ATOM 818 N N . SER A 1 104 ? -6.226 -2.394 -5.199 1.00 85.88 104 SER A N 1
ATOM 819 C CA . SER A 1 104 ? -5.842 -2.063 -6.581 1.00 85.88 104 SER A CA 1
ATOM 820 C C . SER A 1 104 ? -4.494 -2.644 -6.998 1.00 85.88 104 SER A C 1
ATOM 822 O O . SER A 1 104 ? -4.334 -3.031 -8.151 1.00 85.88 104 SER A O 1
ATOM 824 N N . PHE A 1 105 ? -3.534 -2.726 -6.075 1.00 89.44 105 PHE A N 1
ATOM 825 C CA . PHE A 1 105 ? -2.255 -3.378 -6.343 1.00 89.44 105 PHE A CA 1
ATOM 826 C C . PHE A 1 105 ? -2.401 -4.895 -6.369 1.00 89.44 105 PHE A C 1
ATOM 828 O O . PHE A 1 105 ? -1.935 -5.547 -7.297 1.00 89.44 105 PHE A O 1
ATOM 835 N N . ARG A 1 106 ? -3.083 -5.462 -5.366 1.00 90.00 106 ARG A N 1
ATOM 836 C CA . ARG A 1 106 ? -3.270 -6.916 -5.242 1.00 90.00 106 ARG A CA 1
ATOM 837 C C . ARG A 1 106 ? -3.975 -7.506 -6.461 1.00 90.00 106 ARG A C 1
ATOM 839 O O . ARG A 1 106 ? -3.642 -8.611 -6.864 1.00 90.00 106 ARG A O 1
ATOM 846 N N . SER A 1 107 ? -4.901 -6.760 -7.069 1.00 89.06 107 SER A N 1
ATOM 847 C CA . SER A 1 107 ? -5.624 -7.192 -8.271 1.00 89.06 107 SER A CA 1
ATOM 848 C C . SER A 1 107 ? -4.763 -7.279 -9.533 1.00 89.06 107 SER A C 1
ATOM 850 O O . SER A 1 107 ? -5.237 -7.799 -10.539 1.00 89.06 107 SER A O 1
ATOM 852 N N . LYS A 1 108 ? -3.517 -6.783 -9.508 1.00 89.00 108 LYS A N 1
ATOM 853 C CA . LYS A 1 108 ? -2.568 -6.939 -10.621 1.00 89.00 108 LYS A CA 1
ATOM 854 C C . LYS A 1 108 ? -1.896 -8.310 -10.645 1.00 89.00 108 LYS A C 1
ATOM 856 O O . LYS A 1 108 ? -1.304 -8.654 -11.658 1.00 89.00 108 LYS A O 1
ATOM 861 N N . PHE A 1 109 ? -1.979 -9.059 -9.548 1.00 91.56 109 PHE A N 1
ATOM 862 C CA . PHE A 1 109 ? -1.347 -10.362 -9.382 1.00 91.56 109 PHE A CA 1
ATOM 863 C C . PHE A 1 109 ? -2.333 -11.480 -9.716 1.00 91.56 109 PHE A C 1
ATOM 865 O O . PHE A 1 109 ? -3.517 -11.381 -9.391 1.00 91.56 109 PHE A O 1
ATOM 872 N N . ASP A 1 110 ? -1.828 -12.574 -10.283 1.00 89.19 110 ASP A N 1
ATOM 873 C CA . ASP A 1 110 ? -2.643 -13.732 -10.678 1.00 89.19 110 ASP A CA 1
ATOM 874 C C . ASP A 1 110 ? -3.323 -14.393 -9.474 1.00 89.19 110 ASP A C 1
ATOM 876 O O . ASP A 1 110 ? -4.448 -14.884 -9.544 1.00 89.19 110 ASP A O 1
ATOM 880 N N . SER A 1 111 ? -2.632 -14.387 -8.335 1.00 84.62 111 SER A N 1
ATOM 881 C CA . SER A 1 111 ? -3.192 -14.786 -7.050 1.00 84.62 111 SER A CA 1
ATOM 882 C C . SER A 1 111 ? -2.545 -13.999 -5.917 1.00 84.62 111 SER A C 1
ATOM 884 O O . SER A 1 111 ? -1.329 -13.781 -5.888 1.00 84.62 111 SER A O 1
ATOM 886 N N . TRP A 1 112 ? -3.374 -13.581 -4.960 1.00 85.62 112 TRP A N 1
ATOM 887 C CA . TRP A 1 112 ? -2.922 -12.936 -3.735 1.00 85.62 112 TRP A CA 1
ATOM 888 C C . TRP A 1 112 ? -3.373 -13.757 -2.523 1.00 85.62 112 TRP A C 1
ATOM 890 O O . TRP A 1 112 ? -4.562 -14.072 -2.433 1.00 85.62 112 TRP A O 1
ATOM 900 N N . PRO A 1 113 ? -2.465 -14.114 -1.595 1.00 82.88 113 PRO A N 1
ATOM 901 C CA . PRO A 1 113 ? -2.823 -14.939 -0.448 1.00 82.88 113 PRO A CA 1
ATOM 902 C C . PRO A 1 113 ? -3.890 -14.253 0.427 1.00 82.88 113 PRO A C 1
ATOM 904 O O . PRO A 1 113 ? -3.837 -13.030 0.623 1.00 82.88 113 PRO A O 1
ATOM 907 N N . PRO A 1 114 ? -4.878 -15.008 0.942 1.00 69.06 114 PRO A N 1
ATOM 908 C CA . PRO A 1 114 ? -5.926 -14.466 1.796 1.00 69.06 114 PRO A CA 1
ATOM 909 C C . PRO A 1 114 ? -5.346 -13.861 3.083 1.00 69.06 114 PRO A C 1
ATOM 911 O O . PRO A 1 114 ? -4.304 -14.272 3.587 1.00 69.06 114 PRO A O 1
ATOM 914 N N . LEU A 1 115 ? -6.048 -12.861 3.630 1.00 56.72 115 LEU A N 1
ATOM 915 C CA . LEU A 1 115 ? -5.633 -12.082 4.810 1.00 56.72 115 LEU A CA 1
ATOM 916 C C . LEU A 1 115 ? -5.395 -12.929 6.080 1.00 56.72 115 LEU A C 1
ATOM 918 O O . LEU A 1 115 ? -4.814 -12.419 7.035 1.00 56.72 115 LEU A O 1
ATOM 922 N N . SER A 1 116 ? -5.817 -14.196 6.095 1.00 51.59 116 SER A N 1
ATOM 923 C CA . SER A 1 116 ? -5.631 -15.134 7.207 1.00 51.59 116 SER A CA 1
ATOM 924 C C . SER A 1 116 ? -4.173 -15.536 7.442 1.00 51.59 116 SER A C 1
ATOM 926 O O . SER A 1 116 ? -3.806 -15.798 8.583 1.00 51.59 116 SER A O 1
ATOM 928 N N . ASP A 1 117 ? -3.325 -15.520 6.410 1.00 46.72 117 ASP A N 1
ATOM 929 C CA . ASP A 1 117 ? -1.993 -16.147 6.478 1.00 46.72 117 ASP A CA 1
ATOM 930 C C . ASP A 1 117 ? -0.870 -15.164 6.862 1.00 46.72 117 ASP A C 1
ATOM 932 O O . ASP A 1 117 ? 0.313 -15.490 6.807 1.00 46.72 117 ASP A O 1
ATOM 936 N N . VAL A 1 118 ? -1.221 -13.935 7.259 1.00 48.34 118 VAL A N 1
ATOM 937 C CA . VAL A 1 118 ? -0.257 -12.858 7.567 1.00 48.34 118 VAL A CA 1
ATOM 938 C C . VAL A 1 118 ? -0.033 -12.668 9.080 1.00 48.34 118 VAL A C 1
ATOM 940 O O . VAL A 1 118 ? 0.772 -11.831 9.500 1.00 48.34 118 VAL A O 1
ATOM 943 N N . VAL A 1 119 ? -0.678 -13.473 9.927 1.00 45.66 119 VAL A N 1
ATOM 944 C CA . VAL A 1 119 ? -0.430 -13.469 11.376 1.00 45.66 119 VAL A CA 1
ATOM 945 C C . VAL A 1 119 ? 0.620 -14.523 11.730 1.00 45.66 119 VAL A C 1
ATOM 947 O O . VAL A 1 119 ? 0.266 -15.624 12.123 1.00 45.66 119 VAL A O 1
ATOM 950 N N . ALA A 1 120 ? 1.900 -14.177 11.558 1.00 42.16 120 ALA A N 1
ATOM 951 C CA . ALA A 1 120 ? 3.035 -14.628 12.382 1.00 42.16 120 ALA A CA 1
ATOM 952 C C . ALA A 1 120 ? 4.366 -14.211 11.729 1.00 42.16 120 ALA A C 1
ATOM 954 O O . ALA A 1 120 ? 5.088 -15.006 11.140 1.00 42.16 120 ALA A O 1
ATOM 955 N N . SER A 1 121 ? 4.709 -12.935 11.843 1.00 43.03 121 SER A N 1
ATOM 956 C CA . SER A 1 121 ? 6.114 -12.574 12.024 1.00 43.03 121 SER A CA 1
ATOM 957 C C . SER A 1 121 ? 6.103 -11.588 13.176 1.00 43.03 121 SER A C 1
ATOM 959 O O . SER A 1 121 ? 5.678 -10.445 13.006 1.00 43.03 121 SER A O 1
ATOM 961 N N . GLU A 1 122 ? 6.434 -12.101 14.360 1.00 50.41 122 GLU A N 1
ATOM 962 C CA . GLU A 1 122 ? 6.337 -11.426 15.660 1.00 50.41 122 GLU A CA 1
ATOM 963 C C . GLU A 1 122 ? 7.334 -10.279 15.842 1.00 50.41 122 GLU A C 1
ATOM 965 O O . GLU A 1 122 ? 7.262 -9.568 16.837 1.00 50.41 122 GLU A O 1
ATOM 970 N N . ASP A 1 123 ? 8.211 -10.021 14.876 1.00 48.47 123 ASP A N 1
ATOM 971 C CA . ASP A 1 123 ? 9.215 -8.976 15.027 1.00 48.47 123 ASP A CA 1
ATOM 972 C C . ASP A 1 123 ? 8.733 -7.652 14.407 1.00 48.47 123 ASP A C 1
ATOM 974 O O . ASP A 1 123 ? 8.821 -7.409 13.200 1.00 48.47 123 ASP A O 1
ATOM 978 N N . GLY A 1 124 ? 8.128 -6.807 15.248 1.00 48.44 124 GLY A N 1
ATOM 979 C CA . GLY A 1 124 ? 7.914 -5.380 14.973 1.00 48.44 124 GLY A CA 1
ATOM 980 C C . GLY A 1 124 ? 6.501 -4.931 14.585 1.00 48.44 124 GLY A C 1
ATOM 981 O O . GLY A 1 124 ? 6.284 -3.733 14.396 1.00 48.44 124 GLY A O 1
ATOM 982 N N . ARG A 1 125 ? 5.506 -5.823 14.489 1.00 52.56 125 ARG A N 1
ATOM 983 C CA . ARG A 1 125 ? 4.104 -5.389 14.334 1.00 52.56 125 ARG A CA 1
ATOM 984 C C . ARG A 1 125 ? 3.456 -5.243 15.701 1.00 52.56 125 ARG A C 1
ATOM 986 O O . ARG A 1 125 ? 3.276 -6.230 16.407 1.00 52.56 125 ARG A O 1
ATOM 993 N N . GLY A 1 126 ? 3.040 -4.026 16.044 1.00 52.28 126 GLY A N 1
ATOM 994 C CA . GLY A 1 126 ? 2.103 -3.828 17.146 1.00 52.28 126 GLY A CA 1
ATOM 995 C C . GLY A 1 126 ? 0.905 -4.767 16.972 1.00 52.28 126 GLY A C 1
ATOM 996 O O . GLY A 1 126 ? 0.291 -4.806 15.905 1.00 52.28 126 GLY A O 1
ATOM 997 N N . LYS A 1 127 ? 0.612 -5.563 18.003 1.00 57.38 127 LYS A N 1
ATOM 998 C CA . LYS A 1 127 ? -0.534 -6.476 18.037 1.00 57.38 127 LYS A CA 1
ATOM 999 C C . LYS A 1 127 ? -1.810 -5.679 17.754 1.00 57.38 127 LYS A C 1
ATOM 1001 O O . LYS A 1 127 ? -2.187 -4.809 18.537 1.00 57.38 127 LYS A O 1
ATOM 1006 N N . VAL A 1 128 ? -2.461 -5.960 16.626 1.00 62.12 128 VAL A N 1
ATOM 1007 C CA . VAL A 1 128 ? -3.708 -5.291 16.245 1.00 62.12 128 VAL A CA 1
ATOM 1008 C C . VAL A 1 128 ? -4.844 -5.917 17.041 1.00 62.12 128 VAL A C 1
ATOM 1010 O O . VAL A 1 128 ? -5.140 -7.098 16.880 1.00 62.12 128 VAL A O 1
ATOM 1013 N N . ASN A 1 129 ? -5.484 -5.122 17.894 1.00 57.69 129 ASN A N 1
ATOM 1014 C CA . ASN A 1 129 ? -6.684 -5.528 18.615 1.00 57.69 129 ASN A CA 1
ATOM 1015 C C . ASN A 1 129 ? -7.861 -4.656 18.180 1.00 57.69 129 ASN A C 1
ATOM 1017 O O . ASN A 1 129 ? -7.763 -3.428 18.147 1.00 57.69 129 ASN A O 1
ATOM 1021 N N . THR A 1 130 ? -8.993 -5.288 17.874 1.00 72.12 130 THR A N 1
ATOM 1022 C CA . THR A 1 130 ? -10.227 -4.569 17.550 1.00 72.12 130 THR A CA 1
ATOM 1023 C C . THR A 1 130 ? -10.769 -3.878 18.799 1.00 72.12 130 THR A C 1
ATOM 1025 O O . THR A 1 130 ? -11.144 -4.515 19.784 1.00 72.12 130 THR A O 1
ATOM 1028 N N . MET A 1 131 ? -10.815 -2.547 18.763 1.00 67.19 131 MET A N 1
ATOM 1029 C CA . MET A 1 131 ? -11.333 -1.733 19.865 1.00 67.19 131 MET A CA 1
ATOM 1030 C C . MET A 1 131 ? -12.863 -1.700 19.889 1.00 67.19 131 MET A C 1
ATOM 1032 O O . MET A 1 131 ? -13.444 -1.757 20.974 1.00 67.19 131 MET A O 1
ATOM 1036 N N . PHE A 1 132 ? -13.487 -1.618 18.711 1.00 69.69 132 PHE A N 1
ATOM 1037 C CA . PHE A 1 132 ? -14.927 -1.481 18.510 1.00 69.69 132 PHE A CA 1
ATOM 1038 C C . PHE A 1 132 ? -15.304 -1.915 17.083 1.00 69.69 132 PHE A C 1
ATOM 1040 O O . PHE A 1 132 ? -14.491 -1.777 16.167 1.00 69.69 132 PHE A O 1
ATOM 1047 N N . HIS A 1 133 ? -16.526 -2.413 16.892 1.00 76.31 133 HIS A N 1
ATOM 1048 C CA . HIS A 1 133 ? -17.077 -2.743 15.575 1.00 76.31 133 HIS A CA 1
ATOM 1049 C C . HIS A 1 133 ? -18.014 -1.629 15.115 1.00 76.31 133 HIS A C 1
ATOM 1051 O O . HIS A 1 133 ? -18.911 -1.244 15.853 1.00 76.31 133 HIS A O 1
ATOM 1057 N N . LEU A 1 134 ? -17.809 -1.113 13.905 1.00 79.50 134 LEU A N 1
ATOM 1058 C CA . LEU A 1 134 ? -18.702 -0.122 13.305 1.00 79.50 134 LEU A CA 1
ATOM 1059 C C . LEU A 1 134 ? -19.773 -0.840 12.476 1.00 79.50 134 LEU A C 1
ATOM 1061 O O . LEU A 1 134 ? -19.460 -1.802 11.776 1.00 79.50 134 LEU A O 1
ATOM 1065 N N . ASP A 1 135 ? -21.009 -0.342 12.518 1.00 80.81 135 ASP A N 1
ATOM 1066 C CA . ASP A 1 135 ? -22.148 -0.926 11.785 1.00 80.81 135 ASP A CA 1
ATOM 1067 C C . ASP A 1 135 ? -22.001 -0.817 10.260 1.00 80.81 135 ASP A C 1
ATOM 1069 O O . ASP A 1 135 ? -22.667 -1.519 9.499 1.00 80.81 135 ASP A O 1
ATOM 1073 N N . GLN A 1 136 ? -21.121 0.074 9.801 1.00 79.19 136 GLN A N 1
ATOM 1074 C CA . GLN A 1 136 ? -20.830 0.303 8.393 1.00 79.19 136 GLN A CA 1
ATOM 1075 C C . GLN A 1 136 ? -19.323 0.209 8.127 1.00 79.19 136 GLN A C 1
ATOM 1077 O O . GLN A 1 136 ? -18.516 0.584 8.984 1.00 79.19 136 GLN A O 1
ATOM 1082 N N . PRO A 1 137 ? -18.918 -0.261 6.931 1.00 75.88 137 PRO A N 1
ATOM 1083 C CA . PRO A 1 137 ? -17.520 -0.272 6.531 1.00 75.88 137 PRO A CA 1
ATOM 1084 C C . PRO A 1 137 ? -17.011 1.162 6.368 1.00 75.88 137 PRO A C 1
ATOM 1086 O O . PRO A 1 137 ? -17.493 1.922 5.527 1.00 75.88 137 PRO A O 1
ATOM 1089 N N . MET A 1 138 ? -16.013 1.501 7.174 1.00 83.12 138 MET A N 1
ATOM 1090 C CA . MET A 1 138 ? -15.391 2.818 7.243 1.00 83.12 138 MET A CA 1
ATOM 1091 C C . MET A 1 138 ? -13.895 2.686 6.952 1.00 83.12 138 MET A C 1
ATOM 1093 O O . MET A 1 138 ? -13.275 1.681 7.306 1.00 83.12 138 MET A O 1
ATOM 1097 N N . TYR A 1 139 ? -13.306 3.703 6.333 1.00 81.50 139 TYR A N 1
ATOM 1098 C CA . TYR A 1 139 ? -11.892 3.737 5.961 1.00 81.50 139 TYR A CA 1
ATOM 1099 C C . TYR A 1 139 ? -11.170 4.829 6.751 1.00 81.50 139 TYR A C 1
ATOM 1101 O O . TYR A 1 139 ? -11.664 5.950 6.860 1.00 81.50 139 TYR A O 1
ATOM 1109 N N . LEU A 1 140 ? -10.006 4.510 7.318 1.00 85.19 140 LEU A N 1
ATOM 1110 C CA . LEU A 1 140 ? -9.207 5.461 8.090 1.00 85.19 140 LEU A CA 1
ATOM 1111 C C . LEU A 1 140 ? -8.557 6.493 7.167 1.00 85.19 140 LEU A C 1
ATOM 1113 O O . LEU A 1 140 ? -7.768 6.129 6.300 1.00 85.19 140 LEU A O 1
ATOM 1117 N N . LEU A 1 141 ? -8.863 7.771 7.388 1.00 80.69 141 LEU A N 1
ATOM 1118 C CA . LEU A 1 141 ? -8.249 8.881 6.663 1.00 80.69 141 LEU A CA 1
ATOM 1119 C C . LEU A 1 141 ? -7.053 9.463 7.426 1.00 80.69 141 LEU A C 1
ATOM 1121 O O . LEU A 1 141 ? -6.045 9.813 6.819 1.00 80.69 141 LEU A O 1
ATOM 1125 N N . GLY A 1 142 ? -7.145 9.557 8.755 1.00 80.81 142 GLY A N 1
ATOM 1126 C CA . GLY A 1 142 ? -6.044 10.055 9.576 1.00 80.81 142 GLY A CA 1
ATOM 1127 C C . GLY A 1 142 ? -6.379 10.207 11.055 1.00 80.81 142 GLY A C 1
ATOM 1128 O O . GLY A 1 142 ? -7.538 10.127 11.463 1.00 80.81 142 GLY A O 1
ATOM 1129 N N . PHE A 1 143 ? -5.344 10.446 11.859 1.00 85.88 143 PHE A N 1
ATOM 1130 C CA . PHE A 1 143 ? -5.441 10.716 13.292 1.00 85.88 143 PHE A CA 1
ATOM 1131 C C . PHE A 1 143 ? -4.789 12.060 13.616 1.00 85.88 143 PHE A C 1
ATOM 1133 O O . PHE A 1 143 ? -3.673 12.338 13.183 1.00 85.88 143 PHE A O 1
ATOM 1140 N N . LEU A 1 144 ? -5.486 12.884 14.393 1.00 83.38 144 LEU A N 1
ATOM 1141 C CA . LEU A 1 144 ? -5.012 14.179 14.850 1.00 83.38 144 LEU A CA 1
ATOM 1142 C C . LEU A 1 144 ? -4.732 14.107 16.355 1.00 83.38 144 LEU A C 1
ATOM 1144 O O . LEU A 1 144 ? -5.640 14.238 17.181 1.00 83.38 144 LEU A O 1
ATOM 1148 N N . ALA A 1 145 ? -3.462 13.868 16.693 1.00 75.94 145 ALA A N 1
ATOM 1149 C CA . ALA A 1 145 ? -3.016 13.574 18.055 1.00 75.94 145 ALA A CA 1
ATOM 1150 C C . ALA A 1 145 ? -3.344 14.689 19.057 1.00 75.94 145 ALA A C 1
ATOM 1152 O O . ALA A 1 145 ? -3.857 14.411 20.137 1.00 75.94 145 ALA A O 1
ATOM 1153 N N . ASN A 1 146 ? -3.148 15.953 18.668 1.00 80.56 146 ASN A N 1
ATOM 1154 C CA . ASN A 1 146 ? -3.427 17.115 19.520 1.00 80.56 146 ASN A CA 1
ATOM 1155 C C . ASN A 1 146 ? -4.905 17.246 19.941 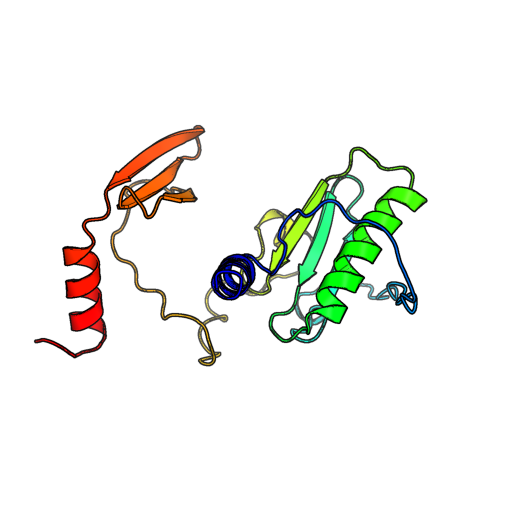1.00 80.56 146 ASN A C 1
ATOM 1157 O O . ASN A 1 146 ? -5.202 17.915 20.924 1.00 80.56 146 ASN A O 1
ATOM 1161 N N . GLN A 1 147 ? -5.826 16.620 19.205 1.00 84.62 147 GLN A N 1
ATOM 1162 C CA . GLN A 1 147 ? -7.266 16.645 19.465 1.00 84.62 147 GLN A CA 1
ATOM 1163 C C . GLN A 1 147 ? -7.809 15.268 19.847 1.00 84.62 147 GLN A C 1
ATOM 1165 O O . GLN A 1 147 ? -9.013 15.132 20.054 1.00 84.62 147 GLN A O 1
ATOM 1170 N N . SER A 1 148 ? -6.952 14.242 19.906 1.00 84.44 148 SER A N 1
ATOM 1171 C CA . SER A 1 148 ? -7.363 12.844 20.057 1.00 84.44 148 SER A CA 1
ATOM 1172 C C . SER A 1 148 ? -8.506 12.468 19.102 1.00 84.44 148 SER A C 1
ATOM 1174 O O . SER A 1 148 ? -9.471 11.823 19.500 1.00 84.44 148 SER A O 1
ATOM 1176 N N . ARG A 1 149 ? -8.446 12.906 17.836 1.00 86.44 149 ARG A N 1
ATOM 1177 C CA . ARG A 1 149 ? -9.519 12.679 16.851 1.00 86.44 149 ARG A CA 1
ATOM 1178 C C . ARG A 1 149 ? -9.075 11.778 15.714 1.00 86.44 149 ARG A C 1
ATOM 1180 O O . ARG A 1 149 ? -8.066 12.049 15.071 1.00 86.44 149 ARG A O 1
ATOM 1187 N N . VAL A 1 150 ? -9.859 10.744 15.434 1.00 88.38 150 VAL A N 1
ATOM 1188 C CA . VAL A 1 150 ? -9.715 9.878 14.260 1.00 88.38 150 VAL A CA 1
ATOM 1189 C C . VAL A 1 150 ? -10.742 10.280 13.218 1.00 88.38 150 VAL A C 1
ATOM 1191 O O . VAL A 1 150 ? -11.929 10.367 13.512 1.00 88.38 150 VAL A O 1
ATOM 1194 N N . TYR A 1 151 ? -10.291 10.491 11.992 1.00 87.94 151 TYR A N 1
ATOM 1195 C CA . TYR A 1 151 ? -11.144 10.804 10.859 1.00 87.94 151 TYR A CA 1
ATOM 1196 C C . TYR A 1 151 ? -11.321 9.559 10.002 1.00 87.94 151 TYR A C 1
ATOM 1198 O O . TYR A 1 151 ? -10.346 8.979 9.519 1.00 87.94 151 TYR A O 1
ATOM 1206 N N . LEU A 1 152 ? -12.573 9.154 9.829 1.00 87.88 152 LEU A N 1
ATOM 1207 C CA . LEU A 1 152 ? -12.974 8.030 9.001 1.00 87.88 152 LEU A CA 1
ATOM 1208 C C . LEU A 1 152 ? -13.847 8.527 7.848 1.00 87.88 152 LEU A C 1
ATOM 1210 O O . LEU A 1 152 ? -14.594 9.491 8.002 1.00 87.88 152 LEU A O 1
ATOM 1214 N N . ILE A 1 153 ? -13.778 7.851 6.709 1.00 87.88 153 ILE A N 1
ATOM 1215 C CA . ILE A 1 153 ? -14.623 8.118 5.547 1.00 87.88 153 ILE A CA 1
ATOM 1216 C C . ILE A 1 153 ? -15.448 6.877 5.208 1.00 87.88 153 ILE A C 1
ATOM 1218 O O . ILE A 1 153 ? -14.940 5.755 5.271 1.00 87.88 153 ILE A O 1
ATOM 1222 N N . ASN A 1 154 ? -16.722 7.063 4.876 1.00 84.81 154 ASN A N 1
ATOM 1223 C CA . ASN A 1 154 ? -17.581 5.974 4.411 1.00 84.81 154 ASN A CA 1
ATOM 1224 C C . ASN A 1 154 ? -17.522 5.826 2.872 1.00 84.81 154 ASN A C 1
ATOM 1226 O O . ASN A 1 154 ? -16.831 6.583 2.186 1.00 84.81 154 ASN A O 1
ATOM 1230 N N . LYS A 1 155 ? -18.231 4.839 2.307 1.00 79.69 155 LYS A N 1
ATOM 1231 C CA . LYS A 1 155 ? -18.258 4.605 0.846 1.00 79.69 155 LYS A CA 1
ATOM 1232 C C . LYS A 1 155 ? -18.946 5.726 0.065 1.00 79.69 155 LYS A C 1
ATOM 1234 O O . LYS A 1 155 ? -18.667 5.912 -1.114 1.00 79.69 155 LYS A O 1
ATOM 1239 N N . GLU A 1 156 ? -19.811 6.479 0.729 1.00 84.88 156 GLU A N 1
ATOM 1240 C CA . GLU A 1 156 ? -20.532 7.631 0.192 1.00 84.88 156 GLU A CA 1
ATOM 1241 C C . GLU A 1 156 ? -19.747 8.947 0.362 1.00 84.88 156 GLU A C 1
ATOM 1243 O O . GLU A 1 156 ? -20.308 10.024 0.186 1.00 84.88 156 GLU A O 1
ATOM 1248 N N . PHE A 1 157 ? -18.448 8.870 0.683 1.00 82.56 157 PHE A N 1
ATOM 1249 C CA . PHE A 1 157 ? -17.538 10.005 0.885 1.00 82.56 157 PHE A CA 1
ATOM 1250 C C . PHE A 1 157 ? -17.894 10.941 2.053 1.00 82.56 157 PHE A C 1
ATOM 1252 O O . PHE A 1 157 ? -17.379 12.057 2.140 1.00 82.56 157 PHE A O 1
ATOM 1259 N N . ASN A 1 158 ? -18.713 10.488 3.002 1.00 82.56 158 ASN A N 1
ATOM 1260 C CA . ASN A 1 158 ? -18.983 11.229 4.228 1.00 82.56 158 ASN A CA 1
ATOM 1261 C C . ASN A 1 158 ? -17.802 11.108 5.192 1.00 82.56 158 ASN A C 1
ATOM 1263 O O . ASN A 1 158 ? -17.417 10.005 5.588 1.00 82.56 158 ASN A O 1
ATOM 1267 N N . LEU A 1 159 ? -17.257 12.257 5.593 1.00 88.56 159 LEU A N 1
ATOM 1268 C CA . LEU A 1 159 ? -16.194 12.366 6.585 1.00 88.56 159 LEU A CA 1
ATOM 1269 C C . LEU A 1 159 ? -16.788 12.427 7.995 1.00 88.56 159 LEU A C 1
ATOM 1271 O O . LEU A 1 159 ? -17.550 13.339 8.315 1.00 88.56 159 LEU A O 1
ATOM 1275 N N . ILE A 1 160 ? -16.393 11.490 8.853 1.00 88.50 160 ILE A N 1
ATOM 1276 C CA . ILE A 1 160 ? -16.850 11.398 10.240 1.00 88.50 160 ILE A CA 1
ATOM 1277 C C . ILE A 1 160 ? -15.637 11.441 11.171 1.00 88.50 160 ILE A C 1
ATOM 1279 O O . ILE A 1 160 ? -14.702 10.650 11.043 1.00 88.50 160 ILE A O 1
ATOM 1283 N N . GLY A 1 161 ? -15.652 12.381 12.118 1.00 89.56 161 GLY A N 1
ATOM 1284 C CA . GLY A 1 161 ? -14.642 12.495 13.168 1.00 89.56 161 GLY A CA 1
ATOM 1285 C C . GLY A 1 161 ? -15.078 11.782 14.446 1.00 89.56 161 GLY A C 1
ATOM 1286 O O . GLY A 1 161 ? -16.122 12.104 15.007 1.00 89.56 161 GLY A O 1
ATOM 1287 N N . TYR A 1 162 ? -14.254 10.860 14.933 1.00 86.31 162 TYR A N 1
ATOM 1288 C CA . TYR A 1 162 ? -14.421 10.164 16.205 1.00 86.31 162 TYR A CA 1
ATOM 1289 C C . TYR A 1 162 ? -13.433 10.711 17.227 1.00 86.31 162 TYR A C 1
ATOM 1291 O O . TYR A 1 162 ? -12.234 10.794 16.959 1.00 86.31 162 TYR A O 1
ATOM 1299 N N . THR A 1 163 ? -13.919 11.053 18.415 1.00 89.25 163 THR A N 1
ATOM 1300 C CA . THR A 1 163 ? -13.049 11.388 19.544 1.00 89.25 163 THR A CA 1
ATOM 1301 C C . THR A 1 163 ? -12.593 10.098 20.215 1.00 89.25 163 THR A C 1
ATOM 1303 O O . THR A 1 163 ? -13.410 9.302 20.674 1.00 89.25 163 THR A O 1
ATOM 1306 N N . LEU A 1 164 ? -11.285 9.902 20.287 1.00 83.31 164 LEU A N 1
ATOM 1307 C CA . LEU A 1 164 ? -10.660 8.856 21.072 1.00 83.31 164 LEU A CA 1
ATOM 1308 C C . LEU A 1 164 ? -10.515 9.331 22.515 1.00 83.31 164 LEU A C 1
ATOM 1310 O O . LEU A 1 164 ? -9.833 10.313 22.800 1.00 83.31 164 LEU A O 1
ATOM 1314 N N . LEU A 1 165 ? -11.136 8.606 23.438 1.00 81.50 165 LEU A N 1
ATOM 1315 C CA . LEU A 1 165 ? -10.886 8.781 24.862 1.00 81.50 165 LEU A CA 1
ATOM 1316 C C . LEU A 1 165 ? -9.607 8.028 25.212 1.00 81.50 165 LEU A C 1
ATOM 1318 O O . LEU A 1 165 ? -9.649 6.823 25.451 1.00 81.50 165 LEU A O 1
ATOM 1322 N N . LEU A 1 166 ? -8.475 8.735 25.203 1.00 77.12 166 LEU A N 1
ATOM 1323 C CA . LEU A 1 166 ? -7.150 8.146 25.406 1.00 77.12 166 LEU A CA 1
ATOM 1324 C C . LEU A 1 166 ? -7.081 7.284 26.678 1.00 77.12 166 LEU A C 1
ATOM 1326 O O . LEU A 1 166 ? -6.561 6.178 26.625 1.00 77.12 166 LEU A O 1
ATOM 1330 N N . THR A 1 167 ? -7.736 7.711 27.759 1.00 80.06 167 THR A N 1
ATOM 1331 C CA . THR A 1 167 ? -7.848 6.953 29.016 1.00 80.06 167 THR A CA 1
ATOM 1332 C C . THR A 1 167 ? -8.492 5.573 28.851 1.00 80.06 167 THR A C 1
ATOM 1334 O O . THR A 1 167 ? -8.038 4.608 29.458 1.00 80.06 167 THR A O 1
ATOM 1337 N N . LEU A 1 168 ? -9.523 5.436 28.007 1.00 79.50 168 LEU A N 1
ATOM 1338 C CA . LEU A 1 168 ? -10.125 4.130 27.705 1.00 79.50 168 LEU A CA 1
ATOM 1339 C C . LEU A 1 168 ? -9.193 3.258 26.862 1.00 79.50 168 LEU A C 1
ATOM 1341 O O . LEU A 1 168 ? -9.179 2.040 27.034 1.00 79.50 168 LEU A O 1
ATOM 1345 N N . ILE A 1 169 ? -8.426 3.865 25.952 1.00 77.69 169 ILE A N 1
ATOM 1346 C CA . ILE A 1 169 ? -7.440 3.145 25.138 1.00 77.69 169 ILE A CA 1
ATOM 1347 C C . ILE A 1 169 ? -6.315 2.624 26.024 1.00 77.69 169 ILE A C 1
ATOM 1349 O O . ILE A 1 169 ? -5.960 1.454 25.922 1.00 77.69 169 ILE A O 1
ATOM 1353 N N . GLU A 1 170 ? -5.785 3.466 26.905 1.00 80.50 170 GLU A N 1
ATOM 1354 C CA . GLU A 1 170 ? -4.739 3.116 27.864 1.00 80.50 170 GLU A CA 1
ATOM 1355 C C . GLU A 1 170 ? -5.211 2.012 28.804 1.00 80.50 170 GLU A C 1
ATOM 1357 O O . GLU A 1 170 ? -4.552 0.980 28.890 1.00 80.50 170 GLU A O 1
ATOM 1362 N N . TYR A 1 171 ? -6.391 2.167 29.414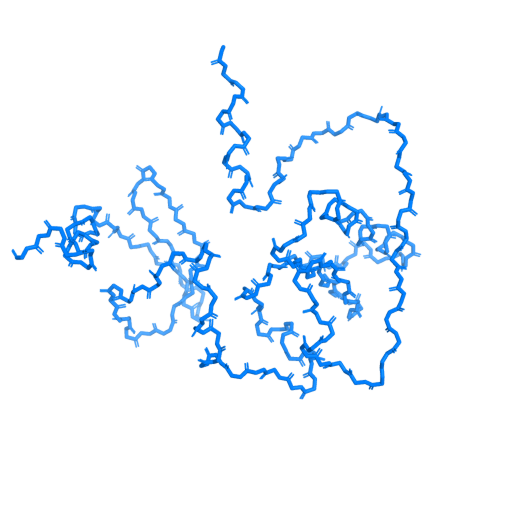 1.00 80.81 171 TYR A N 1
ATOM 1363 C CA . TYR A 1 171 ? -6.976 1.138 30.274 1.00 80.81 171 TYR A CA 1
ATOM 1364 C C . TYR A 1 171 ? -7.124 -0.196 29.535 1.00 80.81 171 TYR A C 1
ATOM 1366 O O . TYR A 1 171 ? -6.632 -1.222 29.995 1.00 80.81 171 TYR A O 1
ATOM 1374 N N . LYS A 1 172 ? -7.726 -0.193 28.338 1.00 74.00 172 LYS A N 1
ATOM 1375 C CA . LYS A 1 172 ? -7.908 -1.417 27.546 1.00 74.00 172 LYS A CA 1
ATOM 1376 C C . LYS A 1 172 ? -6.575 -2.009 27.085 1.00 74.00 172 LYS A C 1
ATOM 1378 O O . LYS A 1 172 ? -6.451 -3.227 27.012 1.00 74.00 172 LYS A O 1
ATOM 1383 N N . THR A 1 173 ? -5.571 -1.176 26.815 1.00 72.88 173 THR A N 1
ATOM 1384 C CA . THR A 1 173 ? -4.214 -1.624 26.472 1.00 72.88 173 THR A CA 1
ATOM 1385 C C . THR A 1 173 ? -3.544 -2.300 27.660 1.00 72.88 173 THR A C 1
ATOM 1387 O O .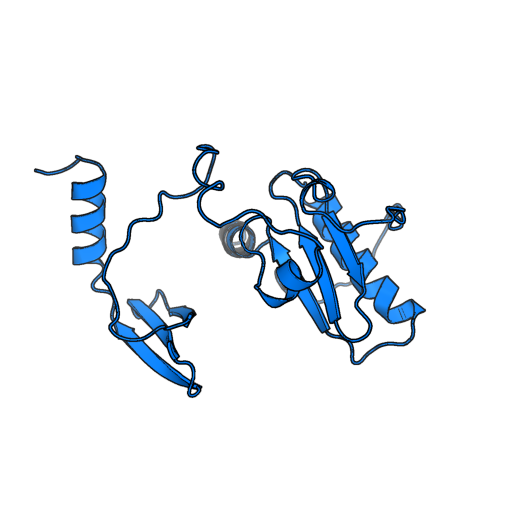 THR A 1 173 ? -2.961 -3.365 27.487 1.00 72.88 173 THR A O 1
ATOM 1390 N N . LEU A 1 174 ? -3.655 -1.719 28.854 1.00 78.12 174 LEU A N 1
ATOM 1391 C CA . LEU A 1 174 ? -3.101 -2.278 30.085 1.00 78.12 174 LEU A CA 1
ATOM 1392 C C . LEU A 1 174 ? -3.782 -3.607 30.452 1.00 78.12 174 LEU A C 1
ATOM 1394 O O . LEU A 1 174 ? -3.092 -4.585 30.726 1.00 78.12 174 LEU A O 1
ATOM 1398 N N . VAL A 1 175 ? -5.113 -3.694 30.329 1.00 80.50 175 VAL A N 1
ATOM 1399 C CA . VAL A 1 175 ? -5.859 -4.960 30.480 1.00 80.50 175 VAL A CA 1
ATOM 1400 C C . VAL A 1 175 ? -5.396 -5.995 29.445 1.00 80.50 175 VAL A C 1
ATOM 1402 O O . VAL A 1 175 ? -5.144 -7.147 29.777 1.00 80.50 175 VAL A O 1
ATOM 1405 N N . MET A 1 176 ? -5.213 -5.599 28.180 1.00 71.94 176 MET A N 1
ATOM 1406 C CA . MET A 1 176 ? -4.732 -6.504 27.124 1.00 71.94 176 MET A CA 1
ATOM 1407 C C . MET A 1 176 ? -3.265 -6.932 27.281 1.00 71.94 176 MET A C 1
ATOM 1409 O O . MET A 1 176 ? -2.875 -7.946 26.695 1.00 71.94 176 MET A O 1
ATOM 1413 N N . ARG A 1 177 ? -2.455 -6.169 28.025 1.00 74.75 177 ARG A N 1
ATOM 1414 C CA . ARG A 1 177 ? -1.078 -6.524 28.406 1.00 74.75 177 ARG A CA 1
ATOM 1415 C C . ARG A 1 177 ? -1.017 -7.413 29.649 1.00 74.75 177 ARG A C 1
ATOM 1417 O O . ARG A 1 177 ? 0.007 -8.052 29.855 1.00 74.75 177 ARG A O 1
ATOM 1424 N N . GLY A 1 178 ? -2.108 -7.502 30.413 1.00 76.12 178 GLY A N 1
ATOM 1425 C CA . GLY A 1 178 ? -2.153 -8.212 31.692 1.00 76.12 178 GLY A CA 1
ATOM 1426 C C . GLY A 1 178 ? -1.560 -7.410 32.853 1.00 76.12 178 GLY A C 1
ATOM 1427 O O . GLY A 1 178 ? -1.262 -7.986 33.892 1.00 76.12 178 GLY A O 1
ATOM 1428 N N . ASP A 1 179 ? -1.387 -6.095 32.682 1.00 73.69 179 ASP A N 1
ATOM 1429 C CA . ASP A 1 179 ? -0.825 -5.207 33.708 1.00 73.69 179 ASP A CA 1
ATOM 1430 C C . ASP A 1 179 ? -1.867 -4.838 34.787 1.00 73.69 179 ASP A C 1
ATOM 1432 O O . ASP A 1 179 ? -1.517 -4.307 35.842 1.00 73.69 179 ASP A O 1
ATOM 1436 N N . ILE A 1 180 ? -3.153 -5.096 34.521 1.00 73.44 180 ILE A N 1
ATOM 1437 C CA . ILE A 1 180 ? -4.275 -4.878 35.442 1.00 73.44 180 ILE A CA 1
ATOM 1438 C C . ILE A 1 180 ? -5.344 -5.958 35.230 1.00 73.44 180 ILE A C 1
ATOM 1440 O O . ILE A 1 180 ? -5.658 -6.278 34.080 1.00 73.44 180 ILE A O 1
ATOM 1444 N N . GLU A 1 181 ? -5.903 -6.469 36.334 1.00 59.84 181 GLU A N 1
ATOM 1445 C CA . GLU A 1 181 ? -7.093 -7.344 36.389 1.00 59.84 181 GLU A CA 1
ATOM 1446 C C . GLU A 1 181 ? -8.376 -6.552 36.676 1.00 59.84 181 GLU A C 1
ATOM 1448 O O . GLU A 1 181 ? -8.332 -5.615 37.510 1.00 59.84 181 GLU A O 1
#

Organism: Lactuca saligna (NCBI:txid75948)

InterPro domains:
  IPR007122 Villin/Gelsolin [PTHR11977] (24-126)
  IPR007122 Villin/Gelsolin [SM00262] (20-112)
  IPR007123 Gelsolin-like domain [PF00626] (35-105)
  IPR029006 ADF-H/Gelsolin-like domain superfamily [G3DSA:3.40.20.10] (10-122)

Foldseek 3Di:
DPDPVVQVVVVVVLGDDPDDDDDDDDDPQPADDDDDDPFFAPVVDDLQAWDWDDPPQEIEIEHRVNHDPSRSVNSVVNVVVVCVVVVPPRHYYHYDYPPRDDPVRCVVGPDDDDPVPPPDDPPDDDPDDDPDDDPADWAWPDADVVQCWTWIAGPVRDIDIDRDPVVVVVVVVCVVVVVDD

Secondary structure (DSSP, 8-state):
--SSHHHHHHHTTTS-----PPP-S-----PPPP---SS-BGGG--TT-EEEEE-SSEEEEEE-TT--HHHHHHHHHHHHHHHHHTT-TTPEEEEEETT---HHHHTTSSB---GGGG----SS----------SS--EEEEEEGGGTEEEEE-TT--EEEEE--HHHHHHHHHHHHTS--

Radius of gyration: 19.94 Å; chains: 1; bounding box: 50×38×57 Å

pLDDT: mean 73.52, std 16.77, range [31.67, 93.38]

Sequence (181 aa):
MDDVEAGELWGFFGGFSPVPKKTTTNDAQRKAIPVADDSLTKKLLDTHHCYLLDCGTEIYVWVGRSTNLEERKAANGAAEEHLRVHERPKSNIIRMIENFETVSFRSKFDSWPPLSDVVASEDGRGKVNTMFHLDQPMYLLGFLANQSRVYLINKEFNLIGYTLLLTLIEYKTLVMRGDIE